Protein AF-A0A383AXK8-F1 (afdb_monomer)

Structure (mmCIF, N/CA/C/O backbone):
data_AF-A0A383AXK8-F1
#
_entry.id   AF-A0A383AXK8-F1
#
loop_
_atom_site.group_PDB
_atom_site.id
_atom_site.type_symbol
_atom_site.lab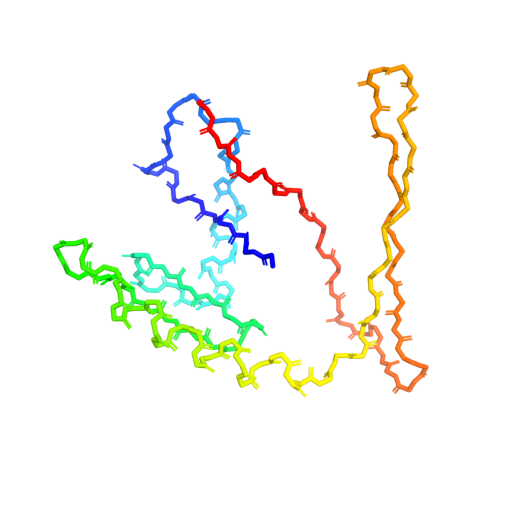el_atom_id
_atom_site.label_alt_id
_atom_site.label_comp_id
_atom_site.label_asym_id
_atom_site.label_entity_id
_atom_site.label_seq_id
_atom_site.pdbx_PDB_ins_code
_atom_site.Cartn_x
_atom_site.Cartn_y
_atom_site.Cartn_z
_atom_site.occupancy
_atom_site.B_iso_or_equiv
_atom_site.auth_seq_id
_atom_site.auth_comp_id
_atom_site.auth_asym_id
_atom_site.auth_atom_id
_atom_site.pdbx_PDB_model_num
ATOM 1 N N . MET A 1 1 ? -6.104 4.336 -2.041 1.00 40.88 1 MET A N 1
ATOM 2 C CA . MET A 1 1 ? -5.491 4.999 -0.876 1.00 40.88 1 MET A CA 1
ATOM 3 C C . MET A 1 1 ? -4.034 4.571 -0.841 1.00 40.88 1 MET A C 1
ATOM 5 O O . MET A 1 1 ? -3.781 3.376 -0.764 1.00 40.88 1 MET A O 1
ATOM 9 N N . THR A 1 2 ? -3.104 5.501 -1.028 1.00 53.31 2 THR A N 1
ATOM 10 C CA . THR A 1 2 ? -1.653 5.261 -0.968 1.00 53.31 2 THR A CA 1
ATOM 11 C C . THR A 1 2 ? -1.150 5.710 0.395 1.00 53.31 2 THR A C 1
ATOM 13 O O . THR A 1 2 ? -1.501 6.792 0.848 1.00 53.31 2 THR A O 1
ATOM 16 N N . ILE A 1 3 ? -0.372 4.860 1.060 1.00 63.66 3 ILE A N 1
ATOM 17 C CA . ILE A 1 3 ? 0.313 5.210 2.305 1.00 63.66 3 ILE A CA 1
ATOM 18 C C . ILE A 1 3 ? 1.744 5.530 1.931 1.00 63.66 3 ILE A C 1
ATOM 20 O O . ILE A 1 3 ? 2.393 4.721 1.264 1.00 63.66 3 ILE A O 1
ATOM 24 N N . GLU A 1 4 ? 2.237 6.666 2.389 1.00 66.75 4 GLU A N 1
ATOM 25 C CA . GLU A 1 4 ? 3.630 7.046 2.215 1.00 66.75 4 GLU A CA 1
ATOM 26 C C . GLU A 1 4 ? 4.356 6.901 3.554 1.00 66.75 4 GLU A C 1
ATOM 28 O O . GLU A 1 4 ? 3.838 7.279 4.604 1.00 66.75 4 GLU A O 1
ATOM 33 N N . TRP A 1 5 ? 5.550 6.309 3.531 1.00 74.19 5 TRP A N 1
ATOM 34 C CA . TRP A 1 5 ? 6.438 6.245 4.693 1.00 74.19 5 TRP A CA 1
ATOM 35 C C . TRP A 1 5 ? 7.712 6.977 4.307 1.00 74.19 5 TRP A C 1
ATOM 37 O O . TRP A 1 5 ? 8.442 6.550 3.407 1.00 74.19 5 TRP A O 1
ATOM 47 N N . HIS A 1 6 ? 7.970 8.103 4.958 1.00 75.00 6 HIS A N 1
ATOM 48 C CA . HIS A 1 6 ? 9.134 8.912 4.642 1.00 75.00 6 HIS A CA 1
ATOM 49 C C . HIS A 1 6 ? 10.363 8.362 5.356 1.00 75.00 6 HIS A C 1
ATOM 51 O O . HIS A 1 6 ? 10.325 8.014 6.534 1.00 75.00 6 HIS A O 1
ATOM 57 N N . SER A 1 7 ? 11.478 8.296 4.630 1.00 77.62 7 SER A N 1
ATOM 58 C CA . SER A 1 7 ? 12.769 8.075 5.272 1.00 77.62 7 SER A CA 1
ATOM 59 C C . SER A 1 7 ? 13.036 9.255 6.210 1.00 77.62 7 SER A C 1
ATOM 61 O O . SER A 1 7 ? 13.069 10.382 5.707 1.00 77.62 7 SER A O 1
ATOM 63 N N . PRO A 1 8 ? 13.381 9.021 7.489 1.00 77.81 8 PRO A N 1
ATOM 64 C CA . PRO A 1 8 ? 13.649 10.088 8.461 1.00 77.81 8 PRO A CA 1
ATOM 65 C C . PRO A 1 8 ? 14.685 11.116 7.985 1.00 77.81 8 PRO A C 1
ATOM 67 O O . PRO A 1 8 ? 14.609 12.296 8.301 1.00 77.81 8 PRO A O 1
ATOM 70 N N . ASN A 1 9 ? 15.637 10.696 7.141 1.00 79.56 9 ASN A N 1
ATOM 71 C CA . ASN A 1 9 ? 16.651 11.583 6.555 1.00 79.56 9 ASN A CA 1
ATOM 72 C C . ASN A 1 9 ? 16.098 12.635 5.570 1.00 79.56 9 ASN A C 1
ATOM 74 O O . ASN A 1 9 ? 16.817 13.569 5.216 1.00 79.56 9 ASN A O 1
ATOM 78 N N . TYR A 1 10 ? 14.869 12.457 5.085 1.00 77.12 10 TYR A N 1
ATOM 79 C CA . TYR A 1 10 ? 14.198 13.337 4.124 1.00 77.12 10 TYR A CA 1
ATOM 80 C C . TYR A 1 10 ? 12.867 13.883 4.663 1.00 77.12 10 TYR A C 1
ATOM 82 O O . TYR A 1 10 ? 12.194 14.634 3.959 1.00 77.12 10 TYR A O 1
ATOM 90 N N . THR A 1 11 ? 12.498 13.529 5.897 1.00 74.81 11 THR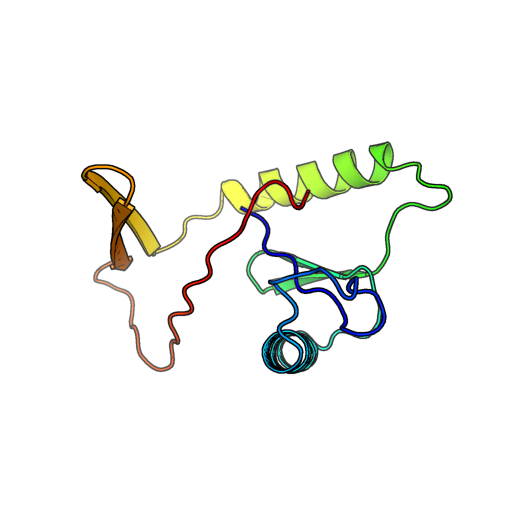 A N 1
ATOM 91 C CA . THR A 1 11 ? 11.331 14.068 6.594 1.00 74.81 11 THR A CA 1
ATOM 92 C C . THR A 1 11 ? 11.664 15.458 7.144 1.00 74.81 11 THR A C 1
ATOM 94 O O . THR A 1 11 ? 12.746 15.681 7.694 1.00 74.81 11 THR A O 1
ATOM 97 N N . SER A 1 12 ? 10.764 16.431 6.979 1.00 71.75 12 SER A N 1
ATOM 98 C CA . SER A 1 12 ? 10.968 17.763 7.556 1.00 71.75 12 SER A CA 1
ATOM 99 C C . SER A 1 12 ? 10.883 17.698 9.085 1.00 71.75 12 SER A C 1
ATOM 101 O O . SER A 1 12 ? 10.106 16.930 9.646 1.00 71.75 12 SER A O 1
ATOM 103 N N . SER A 1 13 ? 11.637 18.546 9.787 1.00 70.19 13 SER A N 1
ATOM 104 C CA . SER A 1 13 ? 11.605 18.599 11.258 1.00 70.19 13 SER A CA 1
ATOM 105 C C . SER A 1 13 ? 10.267 19.073 11.840 1.00 70.19 13 SER A C 1
ATOM 107 O O . SER A 1 13 ? 10.102 19.080 13.055 1.00 70.19 13 SER A O 1
ATOM 109 N N . SER A 1 14 ? 9.356 19.555 10.992 1.00 67.38 14 SER A N 1
ATOM 110 C CA . SER A 1 14 ? 8.001 19.967 11.357 1.00 67.38 14 SER A CA 1
ATOM 111 C C . SER A 1 14 ? 6.949 18.908 11.034 1.00 67.38 14 SER A C 1
ATOM 113 O O . SER A 1 14 ? 5.781 19.161 11.300 1.00 67.38 14 SER A O 1
ATOM 115 N N . SER A 1 15 ? 7.339 17.767 10.454 1.00 69.31 15 SER A N 1
ATOM 116 C CA . SER A 1 15 ? 6.424 16.655 10.219 1.00 69.31 15 SER A CA 1
ATOM 117 C C . SER A 1 15 ? 6.043 16.022 11.552 1.00 69.31 15 SER A C 1
ATOM 119 O O . SER A 1 15 ? 6.901 15.568 12.311 1.00 69.31 15 SER A O 1
ATOM 121 N N . ASP A 1 16 ? 4.752 15.981 11.827 1.00 64.12 16 ASP A N 1
ATOM 122 C CA . ASP A 1 16 ? 4.136 15.229 12.916 1.00 64.12 16 ASP A CA 1
ATOM 123 C C . ASP A 1 16 ? 3.964 13.733 12.583 1.00 64.12 16 ASP A C 1
ATOM 125 O O . ASP A 1 16 ? 3.586 12.949 13.454 1.00 64.12 16 ASP A O 1
ATOM 129 N N . PHE A 1 17 ? 4.337 13.320 11.364 1.00 65.50 17 PHE A N 1
ATOM 130 C CA . PHE A 1 17 ? 4.237 11.952 10.842 1.00 65.50 17 PHE A CA 1
ATOM 131 C C . PHE A 1 17 ? 5.599 11.270 10.583 1.00 65.50 17 PHE A C 1
ATOM 133 O O . PHE A 1 17 ? 5.720 10.414 9.704 1.00 65.50 17 PHE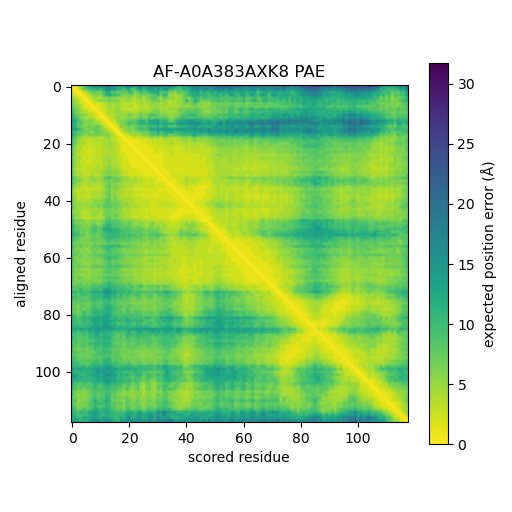 A O 1
ATOM 140 N N . ASP A 1 18 ? 6.653 11.606 11.338 1.00 71.31 18 ASP A N 1
ATOM 141 C CA . ASP A 1 18 ? 7.919 10.854 11.275 1.00 71.31 18 ASP A CA 1
ATOM 142 C C . ASP A 1 18 ? 7.840 9.557 12.104 1.00 71.31 18 ASP A C 1
ATOM 144 O O . ASP A 1 18 ? 7.949 9.572 13.332 1.00 71.31 18 ASP A O 1
ATOM 148 N N . LEU A 1 19 ? 7.640 8.418 11.429 1.00 78.19 19 LEU A N 1
ATOM 149 C CA . LEU A 1 19 ? 7.549 7.081 12.034 1.00 78.19 19 LEU A CA 1
ATOM 150 C C . LEU A 1 19 ? 8.755 6.202 11.627 1.00 78.19 19 LEU A C 1
ATOM 152 O O . LEU A 1 19 ? 8.600 5.263 10.838 1.00 78.19 19 LEU A O 1
ATOM 156 N N . PRO A 1 20 ? 9.968 6.461 12.161 1.00 79.69 20 PRO A N 1
ATOM 157 C CA . PRO A 1 20 ? 11.213 5.808 11.735 1.00 79.69 20 PRO A CA 1
ATOM 158 C C . PRO A 1 20 ? 11.211 4.283 11.911 1.00 79.69 20 PRO A C 1
ATOM 160 O O . PRO A 1 20 ? 11.784 3.553 11.096 1.00 79.69 20 PRO A O 1
ATOM 163 N N . GLU A 1 21 ? 10.564 3.790 12.967 1.00 83.50 21 GLU A N 1
ATOM 164 C CA . GLU A 1 21 ? 10.448 2.355 13.243 1.00 83.50 21 GLU A CA 1
ATOM 165 C C . GLU A 1 21 ? 9.548 1.662 12.211 1.00 83.50 21 GLU A C 1
ATOM 167 O O . GLU A 1 21 ? 9.915 0.613 11.684 1.00 83.50 21 GLU A O 1
ATOM 172 N N . VAL A 1 22 ? 8.420 2.287 11.848 1.00 81.81 22 VAL A N 1
ATOM 173 C CA . VAL A 1 22 ? 7.490 1.776 10.824 1.00 81.81 22 VAL A CA 1
ATOM 174 C C . VAL A 1 22 ? 8.146 1.797 9.446 1.00 81.81 22 VAL A C 1
ATOM 176 O O . VAL A 1 22 ? 8.068 0.809 8.715 1.00 81.81 22 VAL A O 1
ATOM 179 N N . TYR A 1 23 ? 8.847 2.886 9.110 1.00 83.75 23 TYR A N 1
ATOM 180 C CA . TYR A 1 23 ? 9.631 2.982 7.878 1.00 83.75 23 TYR A CA 1
ATOM 181 C C . TYR A 1 23 ? 10.641 1.829 7.768 1.00 83.75 23 TYR A C 1
ATOM 183 O O . TYR A 1 23 ? 10.697 1.156 6.740 1.00 83.75 23 TYR A O 1
ATOM 191 N N . SER A 1 24 ? 11.401 1.566 8.837 1.00 87.12 24 SER A N 1
ATOM 192 C CA . SER A 1 24 ? 12.430 0.517 8.846 1.00 87.12 24 SER A CA 1
ATOM 193 C C . SER A 1 24 ? 11.820 -0.880 8.727 1.00 87.12 24 SER A C 1
ATOM 195 O O . SER A 1 24 ? 12.240 -1.655 7.870 1.00 87.12 24 SER A O 1
ATOM 197 N N . ALA A 1 25 ? 10.780 -1.179 9.511 1.00 88.06 25 ALA A N 1
ATOM 198 C CA . ALA A 1 25 ? 10.105 -2.476 9.479 1.00 88.06 25 ALA A CA 1
ATOM 199 C C . ALA A 1 25 ? 9.500 -2.785 8.099 1.00 88.06 2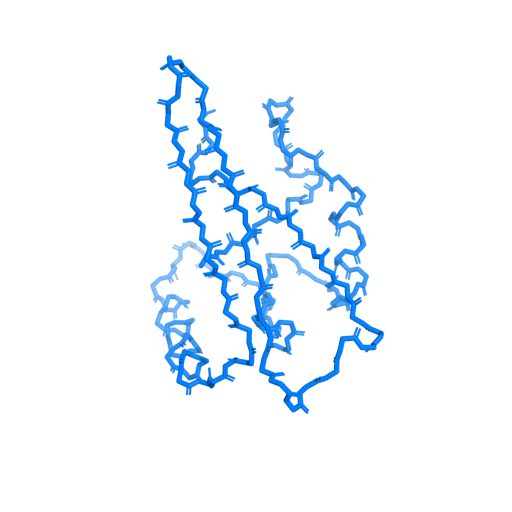5 ALA A C 1
ATOM 201 O O . ALA A 1 25 ? 9.621 -3.905 7.603 1.00 88.06 25 ALA A O 1
ATOM 202 N N . ARG A 1 26 ? 8.886 -1.793 7.439 1.00 86.69 26 ARG A N 1
ATOM 203 C CA . ARG A 1 26 ? 8.352 -1.963 6.077 1.00 86.69 26 ARG A CA 1
ATOM 204 C C . ARG A 1 26 ? 9.452 -2.042 5.022 1.00 86.69 26 ARG A C 1
ATOM 206 O O . ARG A 1 26 ? 9.315 -2.806 4.068 1.00 86.69 26 ARG A O 1
ATOM 213 N N . GLY A 1 27 ? 10.540 -1.295 5.205 1.00 89.94 27 GLY A N 1
ATOM 214 C CA . GLY A 1 27 ? 11.738 -1.401 4.376 1.00 89.94 27 GLY A CA 1
ATOM 215 C C . GLY A 1 27 ? 12.311 -2.819 4.373 1.00 89.94 27 GLY A C 1
ATOM 216 O O . GLY A 1 27 ? 12.618 -3.349 3.309 1.00 89.94 27 GLY A O 1
ATOM 217 N N . GLU A 1 28 ? 12.381 -3.453 5.545 1.00 91.75 28 GLU A N 1
ATOM 218 C CA . GLU A 1 28 ? 12.800 -4.851 5.696 1.00 91.75 28 GLU A CA 1
ATOM 219 C C . GLU A 1 28 ? 11.776 -5.836 5.113 1.00 91.75 28 GLU A C 1
ATOM 221 O O . GLU A 1 28 ? 12.162 -6.755 4.392 1.00 91.75 28 GLU A O 1
ATOM 226 N N . LEU A 1 29 ? 10.478 -5.634 5.378 1.00 90.62 29 LEU A N 1
ATOM 227 C CA . LEU A 1 29 ? 9.404 -6.512 4.895 1.00 90.62 29 LEU A CA 1
ATOM 228 C C . LEU A 1 29 ? 9.385 -6.639 3.365 1.00 90.62 29 LEU A C 1
ATOM 230 O O . LEU A 1 29 ? 9.139 -7.727 2.844 1.00 90.62 29 LEU A O 1
ATOM 234 N N . TYR A 1 30 ? 9.630 -5.536 2.656 1.00 91.62 30 TYR A N 1
ATOM 235 C CA . TYR A 1 30 ? 9.568 -5.475 1.194 1.00 91.62 30 TYR A CA 1
ATOM 236 C C . TYR A 1 30 ? 10.941 -5.450 0.508 1.00 91.62 30 TYR A C 1
ATOM 238 O O . TYR A 1 30 ? 11.000 -5.223 -0.698 1.00 91.62 30 TYR A O 1
ATOM 246 N N . ASP A 1 31 ? 12.030 -5.680 1.251 1.00 93.19 31 ASP A N 1
ATOM 247 C CA . ASP A 1 31 ? 13.411 -5.647 0.739 1.00 93.19 31 ASP A CA 1
ATOM 248 C C . ASP A 1 31 ? 13.714 -4.365 -0.068 1.00 93.19 31 ASP A C 1
ATOM 250 O O . ASP A 1 31 ? 14.164 -4.376 -1.219 1.00 93.19 31 ASP A O 1
ATOM 254 N N . VAL A 1 32 ? 13.394 -3.209 0.522 1.00 91.12 32 VAL A N 1
ATOM 255 C CA . VAL A 1 32 ? 13.510 -1.906 -0.142 1.00 91.12 32 VAL A CA 1
ATOM 256 C C . VAL A 1 32 ? 14.983 -1.546 -0.364 1.00 91.12 32 VAL A C 1
ATOM 258 O O . VAL A 1 32 ? 15.675 -1.064 0.530 1.00 91.12 32 VAL A O 1
ATOM 261 N N . GLY A 1 33 ? 15.455 -1.724 -1.601 1.00 88.75 33 GLY A N 1
ATOM 262 C CA . GLY A 1 33 ? 16.835 -1.419 -2.007 1.00 88.75 33 GLY A CA 1
ATOM 263 C C . GLY A 1 33 ? 17.088 0.001 -2.538 1.00 88.75 33 GLY A C 1
ATOM 264 O O . GLY A 1 33 ? 18.234 0.361 -2.805 1.00 88.75 33 GLY A O 1
ATOM 265 N N . GLY A 1 34 ? 16.049 0.821 -2.725 1.00 88.75 34 GLY A N 1
ATOM 266 C CA . GLY A 1 34 ? 16.182 2.179 -3.259 1.00 88.75 34 GLY A CA 1
ATOM 267 C C . GLY A 1 34 ? 14.886 2.979 -3.179 1.00 88.75 34 GLY A C 1
ATOM 268 O O . GLY A 1 34 ? 13.806 2.398 -3.188 1.00 88.75 34 GLY A O 1
ATOM 269 N N . ILE A 1 35 ? 15.008 4.308 -3.109 1.00 86.31 35 ILE A N 1
ATOM 270 C CA . ILE A 1 35 ? 13.884 5.251 -3.000 1.00 86.31 35 ILE A CA 1
ATOM 271 C C . ILE A 1 35 ? 13.856 6.236 -4.191 1.00 86.31 35 ILE A C 1
ATOM 273 O O . ILE A 1 35 ? 14.921 6.561 -4.724 1.00 86.31 35 ILE A O 1
ATOM 277 N N . PRO A 1 36 ? 12.677 6.744 -4.610 1.00 85.88 36 PRO A N 1
ATOM 278 C CA . PRO A 1 36 ? 11.346 6.375 -4.112 1.00 85.88 36 PRO A CA 1
ATOM 279 C C . PRO A 1 36 ? 10.991 4.920 -4.458 1.00 85.88 36 PRO A C 1
ATOM 281 O O . PRO A 1 36 ? 11.449 4.401 -5.472 1.00 85.88 36 PRO A O 1
ATOM 284 N N . HIS A 1 37 ? 10.216 4.262 -3.595 1.00 89.19 37 HIS A N 1
ATOM 285 C CA . HIS A 1 37 ? 9.783 2.872 -3.751 1.00 89.19 37 HIS A CA 1
ATOM 286 C C . HIS A 1 37 ? 8.259 2.806 -3.671 1.00 89.19 37 HIS A C 1
ATOM 288 O O . HIS A 1 37 ? 7.673 3.418 -2.781 1.00 89.19 37 HIS A O 1
ATOM 294 N N . GLY A 1 38 ? 7.620 2.057 -4.565 1.00 87.88 38 GLY A N 1
ATOM 29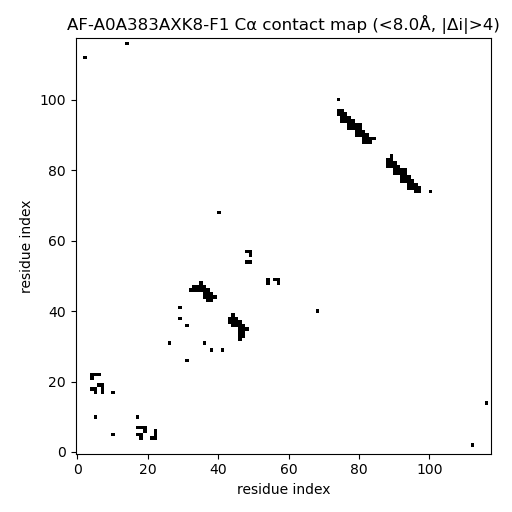5 C CA . GLY A 1 38 ? 6.191 1.766 -4.513 1.00 87.88 38 GLY A CA 1
ATOM 296 C C . GLY A 1 38 ? 5.949 0.269 -4.388 1.00 87.88 38 GLY A C 1
ATOM 297 O O . GLY A 1 38 ? 6.455 -0.490 -5.210 1.00 87.88 38 GLY A O 1
ATOM 298 N N . GLN A 1 39 ? 5.146 -0.133 -3.402 1.00 88.81 39 GLN A N 1
ATOM 299 C CA . GLN A 1 39 ? 4.696 -1.511 -3.221 1.00 88.81 39 GLN A CA 1
ATOM 300 C C . GLN A 1 39 ? 3.175 -1.585 -3.396 1.00 88.81 39 GLN A C 1
ATOM 302 O O . GLN A 1 39 ? 2.432 -0.944 -2.654 1.00 88.81 39 GLN A O 1
ATOM 307 N N . TRP A 1 40 ? 2.701 -2.373 -4.359 1.00 87.06 40 TRP A N 1
ATOM 308 C CA . TRP A 1 40 ? 1.278 -2.516 -4.678 1.00 87.06 40 TRP A CA 1
ATOM 309 C C . TRP A 1 40 ? 0.767 -3.896 -4.265 1.00 87.06 40 TRP A C 1
ATOM 311 O O . TRP A 1 40 ? 1.392 -4.911 -4.583 1.00 87.06 40 TRP A O 1
ATOM 321 N N . ASN A 1 41 ? -0.350 -3.930 -3.528 1.00 83.94 41 ASN A N 1
ATOM 322 C CA . ASN A 1 41 ? -0.944 -5.136 -2.925 1.00 83.94 41 ASN A CA 1
ATOM 323 C C . ASN A 1 41 ? 0.056 -6.011 -2.137 1.00 83.94 41 ASN A C 1
ATOM 325 O O . ASN A 1 41 ? -0.129 -7.216 -2.009 1.00 83.94 41 ASN A O 1
ATOM 329 N N . GLY A 1 42 ? 1.155 -5.425 -1.651 1.00 85.44 42 GLY A N 1
ATOM 330 C CA . GLY A 1 42 ? 2.232 -6.161 -0.987 1.00 85.44 42 GLY A CA 1
ATOM 331 C C . GLY A 1 42 ? 3.065 -7.058 -1.912 1.00 85.44 42 GLY A C 1
ATOM 332 O O . GLY A 1 42 ? 4.021 -7.663 -1.439 1.00 85.44 42 GLY A O 1
ATOM 333 N N . VAL A 1 43 ? 2.789 -7.100 -3.222 1.00 86.56 43 VAL A N 1
ATOM 334 C CA . VAL A 1 43 ? 3.406 -8.051 -4.168 1.00 86.56 43 VAL A CA 1
ATOM 335 C C . VAL A 1 43 ? 4.221 -7.398 -5.283 1.00 86.56 43 VAL A C 1
ATOM 337 O O . VAL A 1 43 ? 5.271 -7.923 -5.652 1.00 86.56 43 VAL A O 1
ATOM 340 N N . LEU A 1 44 ? 3.769 -6.270 -5.833 1.00 90.12 44 LEU A N 1
ATOM 341 C CA . LEU A 1 44 ? 4.431 -5.624 -6.967 1.00 90.12 44 LEU A CA 1
ATOM 342 C C . LEU A 1 44 ? 5.288 -4.459 -6.486 1.00 90.12 44 LEU A C 1
ATOM 344 O O . LEU A 1 44 ? 4.767 -3.492 -5.931 1.00 90.12 44 LEU A O 1
ATOM 348 N N . SER A 1 45 ? 6.588 -4.555 -6.749 1.00 91.50 45 SER A N 1
ATOM 349 C CA . SER A 1 45 ? 7.584 -3.566 -6.353 1.00 91.50 45 SER A CA 1
ATOM 350 C C . SER A 1 45 ? 8.029 -2.706 -7.535 1.00 91.50 45 SER A C 1
ATOM 352 O O . SER A 1 45 ? 8.308 -3.215 -8.623 1.00 91.50 45 SER A O 1
ATOM 354 N N . PHE A 1 46 ? 8.149 -1.400 -7.301 1.00 89.31 46 PHE A N 1
ATOM 355 C CA . PHE A 1 46 ? 8.693 -0.427 -8.242 1.00 89.31 46 PHE A CA 1
ATOM 356 C C . PHE A 1 46 ? 9.709 0.467 -7.540 1.00 89.31 46 PHE A C 1
ATOM 358 O O . PHE A 1 46 ? 9.397 1.092 -6.530 1.00 89.31 46 PHE A O 1
ATOM 365 N N . VAL A 1 47 ? 10.908 0.578 -8.109 1.00 90.38 47 VAL A N 1
ATOM 366 C CA . VAL A 1 47 ? 11.979 1.436 -7.587 1.00 90.38 47 VAL A CA 1
ATOM 367 C C . VAL A 1 47 ? 12.241 2.580 -8.560 1.00 90.38 47 VAL A C 1
ATOM 369 O O . VAL A 1 47 ? 12.439 2.359 -9.755 1.00 90.38 47 VAL A O 1
ATOM 372 N N . GLY A 1 48 ? 12.310 3.797 -8.033 1.00 86.25 48 GLY A N 1
ATOM 373 C CA . GLY A 1 48 ? 12.651 5.008 -8.766 1.00 86.25 48 GLY A CA 1
ATOM 374 C C . GLY A 1 48 ? 11.445 5.838 -9.205 1.00 86.25 48 GLY A C 1
ATOM 375 O O . GLY A 1 48 ? 10.309 5.376 -9.291 1.00 86.25 48 GLY A O 1
ATOM 376 N N . GLY A 1 49 ? 11.723 7.114 -9.471 1.00 84.31 49 GLY A N 1
ATOM 377 C CA . GLY A 1 49 ? 10.763 8.083 -9.994 1.00 84.31 49 GLY A CA 1
ATOM 378 C C . GLY A 1 49 ? 11.097 8.513 -11.422 1.00 84.31 49 GLY A C 1
ATOM 379 O O . GLY A 1 49 ? 12.085 8.076 -12.017 1.00 84.31 49 GLY A O 1
ATOM 380 N N . ALA A 1 50 ? 10.287 9.419 -11.967 1.00 85.94 50 ALA A N 1
ATOM 381 C CA . ALA A 1 50 ? 10.577 10.033 -13.257 1.00 85.94 50 ALA A CA 1
ATOM 382 C C . ALA A 1 50 ? 11.832 10.918 -13.195 1.00 85.94 50 ALA A C 1
ATOM 384 O O . ALA A 1 50 ? 11.989 11.749 -12.299 1.00 85.94 50 ALA A O 1
ATOM 385 N N . SER A 1 51 ? 12.696 10.802 -14.204 1.00 85.62 51 SER A N 1
ATOM 386 C CA . SER A 1 51 ? 13.803 11.746 -14.392 1.00 85.62 51 SER A CA 1
ATOM 387 C C . SER A 1 51 ? 13.276 13.147 -14.724 1.00 85.62 51 SER A C 1
ATOM 389 O O . SER A 1 51 ? 12.296 13.286 -15.454 1.00 85.62 51 SER A O 1
ATOM 391 N N . ASN A 1 52 ? 13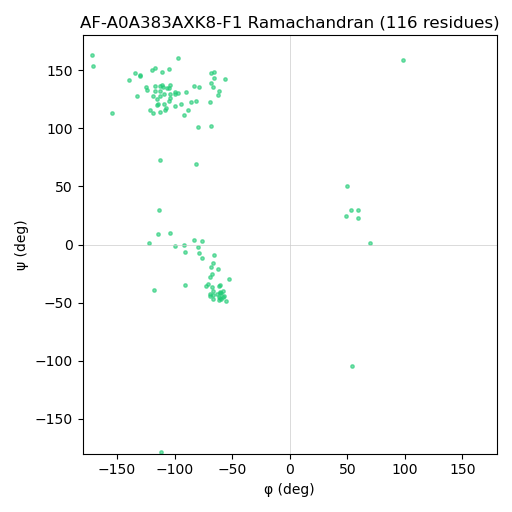.949 14.188 -14.219 1.00 86.31 52 ASN A N 1
AT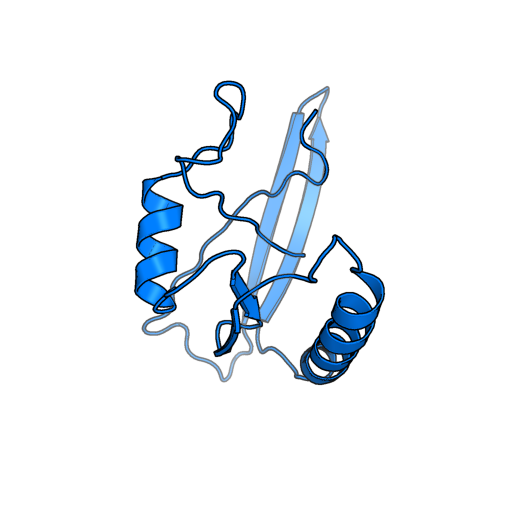OM 392 C CA . ASN A 1 52 ? 13.622 15.603 -14.470 1.00 86.31 52 ASN A CA 1
ATOM 393 C C . ASN A 1 52 ? 12.162 15.989 -14.163 1.00 86.31 52 ASN A C 1
ATOM 395 O O . ASN A 1 52 ? 11.620 16.884 -14.807 1.00 86.31 52 ASN A O 1
ATOM 399 N N . CYS A 1 53 ? 11.525 15.308 -13.206 1.00 80.62 53 CYS A N 1
ATOM 400 C CA . CYS A 1 53 ? 10.131 15.540 -12.820 1.00 80.62 53 CYS A CA 1
ATOM 401 C C . CYS A 1 53 ? 9.109 15.343 -13.959 1.00 80.62 53 CYS A C 1
ATOM 403 O O . CYS A 1 53 ? 8.006 15.878 -13.881 1.00 80.62 53 CYS A O 1
ATOM 405 N N . VAL A 1 54 ? 9.445 14.570 -15.001 1.00 88.44 54 VAL A N 1
ATOM 406 C CA . VAL A 1 54 ? 8.534 14.243 -16.118 1.00 88.44 54 VAL A CA 1
ATOM 407 C C . VAL A 1 54 ? 7.612 13.087 -15.712 1.00 88.44 54 VAL A C 1
ATOM 409 O O . VAL A 1 54 ? 7.779 11.938 -16.129 1.00 88.44 54 VAL A O 1
ATOM 412 N N . TRP A 1 55 ? 6.699 13.376 -14.791 1.00 87.12 55 TRP A N 1
ATOM 413 C CA . TRP A 1 55 ? 5.862 12.401 -14.092 1.00 87.12 55 TRP A CA 1
ATOM 414 C C . TRP A 1 55 ? 4.819 11.720 -14.993 1.00 87.12 55 TRP A C 1
ATOM 416 O O . TRP A 1 55 ? 4.342 10.640 -14.650 1.00 87.12 55 TRP A O 1
ATOM 426 N N . GLU A 1 56 ? 4.479 12.298 -16.145 1.00 90.56 56 GLU A N 1
ATOM 427 C CA . GLU A 1 56 ? 3.354 11.877 -16.989 1.00 90.56 56 GLU A CA 1
ATOM 428 C C . GLU A 1 56 ? 3.489 10.430 -17.476 1.00 90.56 56 GLU A C 1
ATOM 430 O O . GLU A 1 56 ? 2.527 9.663 -17.446 1.00 90.56 56 GLU A O 1
ATOM 435 N N . TYR A 1 57 ? 4.696 10.021 -17.878 1.00 85.31 57 TYR A N 1
ATOM 436 C CA . TYR A 1 57 ? 4.946 8.642 -18.308 1.00 85.31 57 TYR A CA 1
ATOM 437 C C . TYR A 1 57 ? 4.830 7.650 -17.150 1.00 85.31 57 TYR A C 1
ATOM 439 O O . TYR A 1 57 ? 4.317 6.549 -17.339 1.00 85.31 57 TYR A O 1
ATOM 447 N N . MET A 1 58 ? 5.263 8.048 -15.950 1.00 84.94 58 MET A N 1
ATOM 448 C CA . MET A 1 58 ? 5.105 7.223 -14.752 1.00 84.94 58 MET A CA 1
ATOM 449 C C . MET A 1 58 ? 3.631 7.090 -14.383 1.00 84.94 58 MET A C 1
ATOM 451 O O . MET A 1 58 ? 3.199 6.002 -14.032 1.00 84.94 58 MET A O 1
ATOM 455 N N . TYR A 1 59 ? 2.842 8.159 -14.506 1.00 86.56 59 TYR A N 1
ATOM 456 C CA . TYR A 1 59 ? 1.404 8.098 -14.257 1.00 86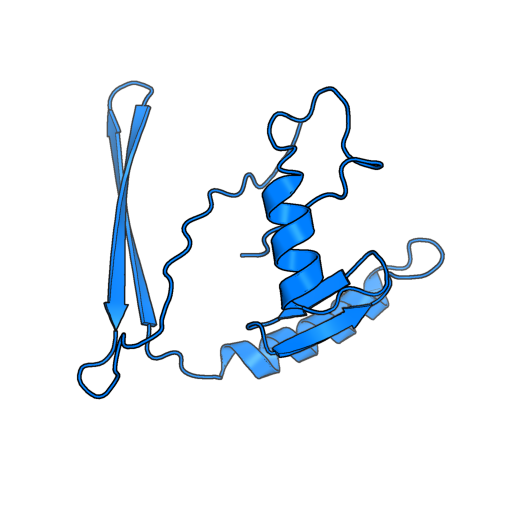.56 59 TYR A CA 1
ATOM 457 C C . TYR A 1 59 ? 0.708 7.093 -15.179 1.00 86.56 59 TYR A C 1
ATOM 459 O O . TYR A 1 59 ? -0.047 6.259 -14.694 1.00 86.56 59 TYR A O 1
ATOM 467 N N . ILE A 1 60 ? 0.998 7.125 -16.484 1.00 87.38 60 ILE A N 1
ATOM 468 C CA . ILE A 1 60 ? 0.406 6.183 -17.448 1.00 87.38 60 ILE A CA 1
ATOM 469 C C . ILE A 1 60 ? 0.771 4.733 -17.095 1.00 87.38 60 ILE A C 1
ATOM 471 O O . ILE A 1 60 ? -0.108 3.874 -17.058 1.00 87.38 60 ILE A O 1
ATOM 475 N N . ASP A 1 61 ? 2.045 4.467 -16.794 1.00 85.44 61 ASP A N 1
ATOM 476 C CA . ASP A 1 61 ? 2.524 3.134 -16.399 1.00 85.44 61 ASP A CA 1
ATOM 477 C C . ASP A 1 61 ? 1.850 2.636 -15.104 1.00 85.44 61 ASP A C 1
ATOM 479 O O . ASP A 1 61 ? 1.362 1.505 -15.023 1.00 85.44 61 ASP A O 1
ATOM 483 N N . ARG A 1 62 ? 1.748 3.508 -14.092 1.00 87.12 62 ARG A N 1
ATOM 484 C CA . ARG A 1 62 ? 1.127 3.184 -12.796 1.00 87.12 62 ARG A CA 1
ATOM 485 C C . ARG A 1 62 ? -0.387 3.029 -12.906 1.00 87.12 62 ARG A C 1
ATOM 487 O O . ARG A 1 62 ? -0.946 2.175 -12.226 1.00 87.12 62 ARG A O 1
ATOM 494 N N . HIS A 1 63 ? -1.045 3.793 -13.774 1.00 88.69 63 HIS A N 1
ATOM 495 C CA . HIS A 1 63 ? -2.475 3.652 -14.032 1.00 88.69 63 HIS A CA 1
ATOM 496 C C . HIS A 1 63 ? -2.800 2.283 -14.639 1.00 88.69 63 HIS A C 1
ATOM 498 O O . HIS A 1 63 ? -3.728 1.634 -14.175 1.00 88.69 63 HIS A O 1
ATOM 504 N N . GLY A 1 64 ? -1.993 1.791 -15.586 1.00 89.00 64 GLY A N 1
ATOM 505 C CA . GLY A 1 64 ? -2.155 0.429 -16.110 1.00 89.00 64 GLY A CA 1
ATOM 506 C C . GLY A 1 64 ? -2.059 -0.634 -15.011 1.00 89.00 64 GLY A C 1
ATOM 507 O O . GLY A 1 64 ? -2.926 -1.494 -14.907 1.00 89.00 64 GLY A O 1
ATOM 508 N N . THR A 1 65 ? -1.067 -0.506 -14.121 1.00 88.94 65 THR A N 1
ATOM 509 C CA . THR A 1 65 ? -0.934 -1.398 -12.952 1.00 88.94 65 THR A CA 1
ATOM 510 C C . THR A 1 65 ? -2.167 -1.334 -12.044 1.00 88.94 65 THR A C 1
ATOM 512 O O . THR A 1 65 ? -2.633 -2.359 -11.563 1.00 88.94 65 THR A O 1
ATOM 515 N N . TYR A 1 66 ? -2.710 -0.139 -11.801 1.00 88.19 66 TYR A N 1
ATOM 516 C CA . TYR A 1 66 ? -3.920 0.032 -10.999 1.00 88.19 66 TYR A CA 1
ATOM 517 C C . TYR A 1 66 ? -5.131 -0.674 -11.620 1.00 88.19 66 TYR A C 1
ATOM 519 O O . TYR A 1 66 ? -5.818 -1.409 -10.913 1.00 88.19 66 TYR A O 1
ATOM 527 N N . GLU A 1 67 ? -5.369 -0.492 -12.920 1.00 90.56 67 GLU A N 1
ATOM 528 C CA . GLU A 1 67 ? -6.481 -1.136 -13.631 1.00 90.56 67 GLU A CA 1
ATOM 529 C C . GLU A 1 67 ? -6.364 -2.672 -13.606 1.00 90.56 67 GLU A C 1
ATOM 531 O O . GLU A 1 67 ? -7.364 -3.371 -13.446 1.00 90.56 67 GLU A O 1
ATOM 536 N N . ASP A 1 68 ? -5.141 -3.208 -13.668 1.00 89.50 68 ASP A N 1
ATOM 537 C CA . ASP A 1 68 ? -4.887 -4.651 -13.548 1.00 89.50 68 ASP A CA 1
ATOM 538 C C . ASP A 1 68 ? -5.152 -5.195 -12.130 1.00 89.50 68 ASP A C 1
ATOM 540 O O . ASP A 1 68 ? -5.470 -6.377 -11.954 1.00 89.50 68 ASP A O 1
ATOM 544 N N . LEU A 1 69 ? -4.998 -4.356 -11.102 1.00 88.38 69 LEU A N 1
ATOM 545 C CA . LEU A 1 69 ? -5.175 -4.742 -9.701 1.00 88.38 69 LEU A CA 1
ATOM 546 C C . LEU A 1 69 ? -6.606 -4.530 -9.202 1.00 88.38 69 LEU A C 1
ATOM 548 O O . LEU A 1 69 ? -7.073 -5.328 -8.397 1.00 88.38 69 LEU A O 1
ATOM 552 N N . ILE A 1 70 ? -7.317 -3.496 -9.662 1.00 86.25 70 ILE A N 1
ATOM 553 C CA . ILE A 1 70 ? -8.672 -3.185 -9.171 1.00 86.25 70 ILE A CA 1
ATOM 554 C C . ILE A 1 70 ? -9.705 -4.247 -9.554 1.00 86.25 70 ILE A C 1
ATOM 556 O O . ILE A 1 70 ? -10.708 -4.414 -8.867 1.00 86.25 70 ILE A O 1
ATOM 560 N N . VAL A 1 71 ? -9.461 -4.981 -10.638 1.00 87.88 71 VAL A N 1
ATOM 561 C CA . VAL A 1 71 ? -10.321 -6.092 -11.063 1.00 87.88 71 VAL A CA 1
ATOM 562 C C . VAL A 1 71 ? -10.082 -7.374 -10.262 1.00 87.88 71 VAL A C 1
ATOM 564 O O . VAL A 1 71 ? -10.804 -8.350 -10.455 1.00 87.88 71 VAL A O 1
ATOM 567 N N . GLN A 1 72 ? -9.066 -7.403 -9.396 1.00 86.50 72 GLN A N 1
ATOM 568 C CA . GLN A 1 72 ? -8.804 -8.544 -8.527 1.00 86.50 72 GLN A CA 1
ATOM 569 C C . GLN A 1 72 ? -9.725 -8.466 -7.314 1.00 86.50 72 GLN A C 1
ATOM 571 O O . GLN A 1 72 ? -9.739 -7.473 -6.587 1.00 86.50 72 GLN A O 1
ATOM 576 N N . GLU A 1 73 ? -10.497 -9.525 -7.098 1.00 82.44 73 GLU A N 1
ATOM 577 C CA . GLU A 1 73 ? -11.342 -9.633 -5.917 1.00 82.44 73 GLU A CA 1
ATOM 578 C C . GLU A 1 73 ? -10.472 -9.787 -4.663 1.00 82.44 73 GLU A C 1
ATOM 580 O O . GLU A 1 73 ? -9.457 -10.488 -4.655 1.00 82.44 73 GLU A O 1
ATOM 585 N N . THR A 1 74 ? -10.877 -9.100 -3.600 1.00 84.81 74 THR A N 1
ATOM 586 C CA . THR A 1 74 ? -10.292 -9.215 -2.266 1.00 84.81 74 THR A CA 1
ATOM 587 C C . THR A 1 74 ? -11.318 -9.885 -1.358 1.00 84.81 74 THR A C 1
ATOM 589 O O . THR A 1 74 ? -12.481 -9.489 -1.405 1.00 84.81 74 THR A O 1
ATOM 592 N N . PRO A 1 75 ? -10.921 -10.841 -0.499 1.00 87.44 75 PRO A N 1
ATOM 593 C CA . PRO A 1 75 ? -11.849 -11.475 0.437 1.00 87.44 75 PRO A CA 1
ATOM 594 C C . PRO A 1 75 ? -12.194 -10.572 1.630 1.00 87.44 75 PRO A C 1
ATOM 596 O O . PRO A 1 75 ? -12.852 -11.005 2.570 1.00 87.44 75 PRO A O 1
ATOM 599 N N . TYR A 1 76 ? -11.678 -9.339 1.643 1.00 87.44 76 TYR A N 1
ATOM 600 C CA . TYR A 1 76 ? -11.858 -8.372 2.717 1.00 87.44 76 TYR A CA 1
ATOM 601 C C . TYR A 1 76 ? -12.841 -7.284 2.319 1.00 87.44 76 TYR A C 1
ATOM 603 O O . TYR A 1 76 ? -12.687 -6.655 1.272 1.00 87.44 76 TYR A O 1
ATOM 611 N N . THR A 1 77 ? -13.758 -6.975 3.229 1.00 88.50 77 THR A N 1
ATOM 612 C CA . THR A 1 77 ? -14.598 -5.779 3.164 1.00 88.50 77 THR A CA 1
ATOM 613 C C . THR A 1 77 ? -14.225 -4.845 4.308 1.00 88.50 77 THR A C 1
ATOM 615 O O . THR A 1 77 ? -14.178 -5.267 5.463 1.00 88.50 77 THR A O 1
ATOM 618 N N . ILE A 1 78 ? -13.947 -3.581 3.980 1.00 86.44 78 ILE A N 1
ATOM 619 C CA . ILE A 1 78 ? -13.685 -2.519 4.955 1.00 86.44 78 ILE A CA 1
ATOM 620 C C . ILE A 1 78 ? -14.873 -1.565 4.933 1.00 86.44 78 ILE A C 1
ATOM 622 O O . ILE A 1 78 ? -15.160 -0.950 3.906 1.00 86.44 78 ILE A O 1
ATOM 626 N N . GLU A 1 79 ? -15.520 -1.411 6.079 1.00 90.31 79 GLU A N 1
ATOM 627 C CA . GLU A 1 79 ? -16.568 -0.426 6.304 1.00 90.31 79 GLU A CA 1
ATOM 628 C C . GLU A 1 79 ? -16.069 0.610 7.312 1.00 90.31 79 GLU A C 1
ATOM 630 O O . GLU A 1 79 ? -15.426 0.279 8.313 1.00 90.31 79 GLU A O 1
ATOM 635 N N . LEU A 1 80 ? -16.338 1.881 7.019 1.00 87.81 80 LEU A N 1
ATOM 636 C CA . LEU A 1 80 ? -15.999 2.996 7.888 1.00 87.81 80 LEU A CA 1
ATOM 637 C C . LEU A 1 80 ? -17.282 3.734 8.241 1.00 87.81 80 LEU A C 1
ATOM 639 O O . LEU A 1 80 ? -17.948 4.306 7.377 1.00 87.81 80 LEU A O 1
ATOM 643 N N . GLU A 1 81 ? -17.616 3.710 9.520 1.00 93.44 81 GLU A N 1
ATOM 644 C CA . GLU A 1 81 ? -18.738 4.447 10.080 1.00 93.44 81 GLU A CA 1
ATOM 645 C C . GLU A 1 81 ? -18.190 5.564 10.957 1.00 93.44 81 GLU A C 1
ATOM 647 O O . GLU A 1 81 ? -17.135 5.416 11.572 1.00 93.44 81 GLU A O 1
ATOM 652 N N . GLY A 1 82 ? -18.892 6.687 11.050 1.00 91.25 82 GLY A N 1
ATOM 653 C CA . GLY A 1 82 ? -18.451 7.748 11.939 1.00 91.25 82 GLY A CA 1
ATOM 654 C C . GLY A 1 82 ? -19.445 8.879 12.098 1.00 91.25 82 GLY A C 1
ATOM 655 O O . GLY A 1 82 ? -20.363 9.056 11.294 1.00 91.25 82 GLY A O 1
ATOM 656 N N . GLU A 1 83 ? -19.232 9.658 13.149 1.00 95.69 83 GLU A N 1
ATOM 657 C CA . GLU A 1 83 ? -20.018 10.837 13.473 1.00 95.69 83 GLU A CA 1
ATOM 658 C C . GLU A 1 83 ? -19.130 11.973 13.981 1.00 95.69 83 GLU A C 1
ATOM 660 O O . GLU A 1 83 ? -18.174 11.774 14.731 1.00 95.69 83 GLU A O 1
ATOM 665 N N . LEU A 1 84 ? -19.469 13.194 13.573 1.00 93.94 84 LEU A N 1
ATOM 666 C CA . LEU A 1 84 ? -18.866 14.402 14.117 1.00 93.94 84 LEU A CA 1
ATOM 667 C C . LEU A 1 84 ? -19.674 14.839 15.341 1.00 93.94 84 LEU A C 1
ATOM 669 O O . LEU A 1 84 ? -20.842 15.211 15.206 1.00 93.94 84 LEU A O 1
ATOM 673 N N . VAL A 1 85 ? -19.048 14.823 16.515 1.00 95.75 85 VAL A N 1
ATOM 674 C CA . VAL A 1 85 ? -19.621 15.350 17.758 1.00 95.75 85 VAL A CA 1
ATOM 675 C C . VAL A 1 85 ? -18.807 16.574 18.156 1.00 95.75 85 VAL A C 1
ATOM 677 O O . VAL A 1 85 ? -17.617 16.479 18.444 1.00 95.75 85 VAL A O 1
ATOM 680 N N . ASP A 1 86 ? -19.446 17.743 18.129 1.00 94.19 86 ASP A N 1
ATOM 681 C CA . ASP A 1 86 ? -18.790 19.047 18.262 1.00 94.19 86 ASP A CA 1
ATOM 682 C C . ASP A 1 86 ? -17.647 19.235 17.241 1.00 94.19 86 ASP A C 1
ATOM 684 O O . ASP A 1 86 ? -17.905 19.463 16.058 1.00 94.19 86 ASP A O 1
ATOM 688 N N . SER A 1 87 ? -16.394 19.136 17.697 1.00 92.38 87 SER A N 1
ATOM 689 C CA . SER A 1 87 ? -15.174 19.263 16.884 1.00 92.38 87 SER A CA 1
ATOM 690 C C . SER A 1 87 ? -14.377 17.956 16.800 1.00 92.38 87 SER A C 1
ATOM 692 O O . SER A 1 87 ? -13.242 17.971 16.326 1.00 92.38 87 SER A O 1
ATOM 694 N N . GLU A 1 88 ? -14.931 16.844 17.284 1.00 89.56 88 GLU A N 1
ATOM 695 C CA . GLU A 1 88 ? -14.264 15.543 17.340 1.00 89.56 88 GLU A CA 1
ATOM 696 C C . GLU A 1 88 ? -14.977 14.542 16.426 1.00 89.56 88 GLU A C 1
ATOM 698 O O . GLU A 1 88 ? -16.192 14.344 16.515 1.00 89.56 88 GLU A O 1
ATOM 703 N N . TYR A 1 89 ? -14.225 13.934 15.505 1.00 86.38 89 TYR A N 1
ATOM 704 C CA . TYR A 1 89 ? -14.748 12.905 14.613 1.00 86.38 89 TYR A CA 1
ATOM 705 C C . TYR A 1 89 ? -14.533 11.527 15.238 1.00 86.38 89 TYR A C 1
ATOM 707 O O . TYR A 1 89 ? -13.402 11.058 15.359 1.00 86.38 89 TYR A O 1
ATOM 715 N N . ASN A 1 90 ? -15.628 10.884 15.626 1.00 90.75 90 ASN A N 1
ATOM 716 C CA . ASN A 1 90 ? -15.638 9.525 16.146 1.00 90.75 90 ASN A CA 1
ATOM 717 C C . ASN A 1 90 ? -15.819 8.567 14.974 1.00 90.75 90 ASN A C 1
ATOM 719 O O . ASN A 1 90 ? -16.727 8.762 14.167 1.00 90.75 90 ASN A O 1
ATOM 723 N N . TYR A 1 91 ? -14.986 7.535 14.879 1.00 88.06 91 TYR A N 1
ATOM 724 C CA . TYR A 1 91 ? -15.055 6.567 13.790 1.00 88.06 91 TYR A CA 1
ATOM 725 C C . TYR A 1 91 ? -14.953 5.130 14.296 1.00 88.06 91 TYR A C 1
ATOM 727 O O . TYR A 1 91 ? -14.244 4.839 15.258 1.00 88.06 91 TYR A O 1
ATOM 735 N N . ASN A 1 92 ? -15.642 4.235 13.596 1.00 90.06 92 ASN A N 1
ATOM 736 C CA . ASN A 1 92 ? -15.526 2.792 13.712 1.00 90.06 92 ASN A CA 1
ATOM 737 C C . ASN A 1 92 ? -15.029 2.237 12.380 1.00 90.06 92 ASN A C 1
ATOM 739 O O . ASN A 1 92 ? -15.565 2.560 11.320 1.00 90.06 92 ASN A O 1
ATOM 743 N N . VAL A 1 93 ? -14.018 1.373 12.449 1.00 87.44 93 VAL A N 1
ATOM 744 C CA . VAL A 1 93 ? -13.540 0.599 11.301 1.00 87.44 93 VAL A CA 1
ATOM 745 C C . VAL A 1 93 ? -13.979 -0.842 11.500 1.00 87.44 93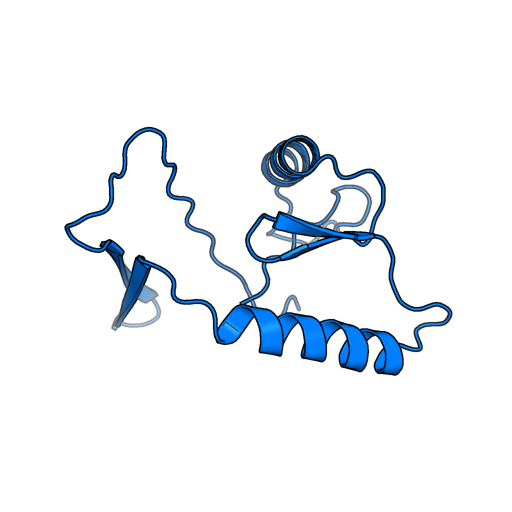 VAL A C 1
ATOM 747 O O . VAL A 1 93 ? -13.572 -1.487 12.469 1.00 87.44 93 VAL A O 1
ATOM 750 N N . ILE A 1 94 ? -14.811 -1.340 10.592 1.00 90.00 94 ILE A N 1
ATOM 751 C CA . ILE A 1 94 ? -15.297 -2.716 10.594 1.00 90.00 94 ILE A CA 1
ATOM 752 C C . ILE A 1 94 ? -14.611 -3.435 9.435 1.00 90.00 94 ILE A C 1
ATOM 754 O O . ILE A 1 94 ? -14.800 -3.090 8.272 1.00 90.00 94 ILE A O 1
ATOM 758 N N . LEU A 1 95 ? -13.792 -4.432 9.762 1.00 87.94 95 LEU A N 1
ATOM 759 C CA . LEU A 1 95 ? -13.173 -5.323 8.786 1.00 87.94 95 LEU A CA 1
ATOM 760 C C . LEU A 1 95 ? -13.888 -6.671 8.833 1.00 87.94 95 LEU A C 1
ATOM 762 O O . LEU A 1 95 ? -13.929 -7.310 9.884 1.00 87.94 95 LEU A O 1
ATOM 766 N N . SER A 1 96 ? -14.409 -7.102 7.691 1.00 90.88 96 SER A N 1
ATOM 767 C CA . SER A 1 96 ? -15.004 -8.427 7.500 1.00 90.88 96 SER A CA 1
ATOM 768 C C . SER A 1 96 ? -14.212 -9.222 6.468 1.00 90.88 96 SER A C 1
ATOM 770 O O . SER A 1 96 ? -13.566 -8.640 5.595 1.00 90.88 96 SER A O 1
ATOM 772 N N . MET A 1 97 ? -14.246 -10.547 6.592 1.00 91.25 97 MET A N 1
ATOM 773 C CA . MET A 1 97 ? -13.568 -11.499 5.715 1.00 91.25 97 MET A CA 1
ATOM 774 C C . MET A 1 97 ? -14.577 -12.566 5.279 1.00 91.25 97 MET A C 1
ATOM 776 O O . MET A 1 97 ? -15.440 -12.926 6.080 1.00 91.25 97 MET A O 1
ATOM 780 N N . ASP A 1 98 ? -14.465 -13.059 4.048 1.00 92.06 98 ASP A N 1
ATOM 781 C CA . ASP A 1 98 ? -15.302 -14.154 3.546 1.00 92.06 98 ASP A CA 1
ATOM 782 C C . ASP A 1 98 ? -15.213 -15.415 4.430 1.00 92.06 98 ASP A C 1
ATOM 784 O O . ASP A 1 98 ? -14.149 -15.771 4.942 1.00 92.06 98 ASP A O 1
ATOM 788 N N . ASP A 1 99 ? -16.344 -16.110 4.600 1.00 89.25 99 ASP A N 1
ATOM 789 C CA . ASP A 1 99 ? -16.498 -17.241 5.535 1.00 89.25 99 ASP A CA 1
ATOM 790 C C . ASP A 1 99 ? -15.584 -18.447 5.231 1.00 89.25 99 ASP A C 1
ATOM 792 O O . ASP A 1 99 ? -15.368 -19.302 6.095 1.00 89.25 99 ASP A O 1
ATOM 796 N N . ASP A 1 100 ? -15.084 -18.568 4.000 1.00 89.12 100 ASP A N 1
ATOM 797 C CA . ASP A 1 100 ? -14.210 -19.655 3.550 1.00 89.12 100 ASP A CA 1
ATOM 798 C C . ASP A 1 100 ? -12.711 -19.347 3.702 1.00 89.12 100 ASP A C 1
ATOM 800 O O . ASP A 1 100 ? -11.867 -20.204 3.416 1.00 89.12 100 ASP A O 1
ATOM 804 N N . MET A 1 101 ? -12.374 -18.161 4.209 1.00 88.25 101 MET A N 1
ATOM 805 C CA . MET A 1 101 ? -11.007 -17.730 4.478 1.00 88.25 101 MET A CA 1
ATOM 806 C C . MET A 1 101 ? -10.611 -17.943 5.948 1.00 88.25 101 MET A C 1
ATOM 808 O O . MET A 1 101 ? -11.443 -18.099 6.840 1.00 88.25 101 MET A O 1
ATOM 812 N N . SER A 1 102 ? -9.301 -17.975 6.218 1.00 84.69 102 SER A N 1
ATOM 813 C CA . SER A 1 102 ? -8.755 -18.084 7.576 1.00 84.69 102 SER A CA 1
ATOM 814 C C . SER A 1 102 ? -7.941 -16.848 7.931 1.00 84.69 102 SER A C 1
ATOM 816 O O . SER A 1 102 ? -7.102 -16.406 7.149 1.00 84.69 102 SER A O 1
ATOM 818 N N . SER A 1 103 ? -8.142 -16.343 9.148 1.00 83.12 103 SER A N 1
ATOM 819 C CA . SER A 1 103 ? -7.323 -15.287 9.746 1.00 83.12 103 SER A CA 1
ATOM 820 C C . SER A 1 103 ? -6.036 -15.807 10.397 1.00 83.12 103 SER A C 1
ATOM 822 O O . SER A 1 103 ? -5.323 -15.041 11.050 1.00 83.12 103 SER A O 1
ATOM 824 N N . ASP A 1 104 ? -5.740 -17.104 10.290 1.00 88.06 104 ASP A N 1
ATOM 825 C CA . ASP A 1 104 ? -4.529 -17.674 10.873 1.00 88.06 104 ASP A CA 1
ATOM 826 C C . ASP A 1 104 ? -3.277 -17.042 10.256 1.00 88.06 104 ASP A C 1
ATOM 828 O O . ASP A 1 104 ? -3.125 -16.957 9.038 1.00 88.06 104 ASP A O 1
ATOM 832 N N . ASN A 1 105 ? -2.344 -16.630 11.120 1.00 84.44 105 ASN A N 1
ATOM 833 C CA . ASN A 1 105 ? -1.085 -15.988 10.732 1.00 84.44 105 ASN A CA 1
ATOM 834 C C . ASN A 1 105 ? -1.262 -14.679 9.930 1.00 84.44 105 ASN A C 1
ATOM 836 O O . ASN A 1 105 ? -0.408 -14.319 9.119 1.00 84.44 105 ASN A O 1
ATOM 840 N N . MET A 1 106 ? -2.360 -13.961 10.173 1.00 80.62 106 MET A N 1
ATOM 841 C CA . MET A 1 106 ? -2.610 -12.633 9.622 1.00 80.62 106 MET A CA 1
ATOM 842 C C . MET A 1 106 ? -2.408 -11.538 10.668 1.00 80.62 106 MET A C 1
ATOM 844 O O . MET A 1 106 ? -2.618 -11.749 11.863 1.00 80.62 106 MET A O 1
ATOM 848 N N . LEU A 1 107 ? -2.027 -10.347 10.206 1.00 79.00 107 LEU A N 1
ATOM 849 C CA . LEU A 1 107 ? -1.919 -9.148 11.029 1.00 79.00 107 LEU A CA 1
ATOM 850 C C . LEU A 1 107 ? -2.786 -8.044 10.425 1.00 79.00 107 LEU A C 1
ATOM 852 O O . LEU A 1 107 ? -2.733 -7.800 9.221 1.00 79.00 107 LEU A O 1
ATOM 856 N N . LEU A 1 108 ? -3.576 -7.385 11.274 1.00 76.81 108 LEU A N 1
ATOM 857 C CA . LEU A 1 108 ? -4.321 -6.187 10.911 1.00 76.81 108 LEU A CA 1
ATOM 858 C C . LEU A 1 108 ? -3.502 -4.956 11.297 1.00 76.81 108 LEU A C 1
ATOM 860 O O . LEU A 1 108 ? -3.197 -4.757 12.472 1.00 76.81 108 LEU A O 1
ATOM 864 N N . GLU A 1 109 ? -3.181 -4.127 10.310 1.00 77.31 109 GLU A N 1
ATOM 865 C CA . GLU A 1 109 ? -2.549 -2.829 10.518 1.00 77.31 109 GLU A CA 1
ATOM 866 C C . GLU A 1 109 ? -3.518 -1.723 10.095 1.00 77.31 109 GLU A C 1
ATOM 868 O O . GLU A 1 109 ? -3.962 -1.679 8.948 1.00 77.31 109 GLU A O 1
ATOM 873 N N . LEU A 1 110 ? -3.847 -0.836 11.035 1.00 73.44 110 LEU A N 1
ATOM 874 C CA . LEU A 1 110 ? -4.640 0.360 10.781 1.00 73.44 110 LEU A CA 1
ATOM 875 C C . LEU A 1 110 ? -3.708 1.568 10.755 1.00 73.44 110 LEU A C 1
ATOM 877 O O . LEU A 1 110 ? -2.934 1.784 11.685 1.00 73.44 110 LEU A O 1
ATOM 881 N N . PHE A 1 111 ? -3.816 2.369 9.706 1.00 74.00 111 PHE A N 1
ATOM 882 C CA . PHE A 1 111 ? -3.085 3.619 9.551 1.00 74.00 111 PHE A CA 1
ATOM 883 C C . PHE A 1 111 ? -4.071 4.722 9.175 1.00 74.00 111 PHE A C 1
ATOM 885 O O . PHE A 1 111 ? -5.050 4.493 8.466 1.00 74.00 111 PHE A O 1
ATOM 892 N N . VAL A 1 112 ? -3.791 5.927 9.656 1.00 71.00 112 VAL A N 1
ATOM 893 C CA . VAL A 1 112 ? -4.491 7.146 9.258 1.00 71.00 112 VAL A CA 1
ATOM 894 C C . VAL A 1 112 ? -3.555 7.894 8.323 1.00 71.00 112 VAL A C 1
ATOM 896 O O . VAL A 1 112 ? -2.395 8.113 8.666 1.00 71.00 112 VAL A O 1
ATOM 899 N N . ALA A 1 113 ? -4.045 8.229 7.134 1.00 72.19 113 ALA A N 1
ATOM 900 C CA . ALA A 1 113 ? -3.305 9.012 6.157 1.00 72.19 113 ALA A CA 1
ATOM 901 C C . ALA A 1 113 ? -3.938 10.400 6.035 1.00 72.19 113 ALA A C 1
ATOM 903 O O . ALA A 1 113 ? -5.162 10.519 5.954 1.00 72.19 113 ALA A O 1
ATOM 904 N N . GLU A 1 114 ? -3.099 11.430 6.008 1.00 70.81 114 GLU A N 1
ATOM 905 C CA . GLU A 1 114 ? -3.497 12.800 5.700 1.00 70.81 114 GLU A CA 1
ATOM 906 C C . GLU A 1 114 ? -3.212 13.091 4.222 1.00 70.81 114 GLU A C 1
ATOM 908 O O . GLU A 1 114 ? -2.121 12.825 3.724 1.00 70.81 114 GLU A O 1
ATOM 913 N N . ASP A 1 115 ? -4.204 13.626 3.508 1.00 68.62 115 ASP A N 1
ATOM 914 C CA . ASP A 1 115 ? -4.115 13.905 2.064 1.00 68.62 115 ASP A CA 1
ATOM 915 C C . ASP A 1 115 ? -3.284 15.168 1.753 1.00 68.62 115 ASP A C 1
ATOM 917 O O . ASP A 1 115 ? -2.954 15.456 0.605 1.00 68.62 115 ASP A O 1
ATOM 921 N N . SER A 1 116 ? -2.949 15.984 2.757 1.00 65.88 116 SER A N 1
ATOM 922 C CA . SER A 1 116 ? -2.174 17.215 2.568 1.00 65.88 116 SER A CA 1
ATOM 923 C C . SER A 1 116 ? -1.418 17.606 3.832 1.00 65.88 116 SER A C 1
ATOM 925 O O . SER A 1 116 ? -2.031 18.023 4.804 1.00 65.88 116 SER A O 1
ATOM 927 N N . ILE A 1 117 ? -0.087 17.548 3.780 1.00 59.41 117 ILE A N 1
ATOM 928 C CA . ILE A 1 117 ? 0.793 18.115 4.810 1.00 59.41 117 ILE A CA 1
ATOM 929 C C . ILE A 1 117 ? 1.018 19.596 4.462 1.00 59.41 117 ILE A C 1
ATOM 931 O O . ILE A 1 117 ? 1.454 19.900 3.347 1.00 59.41 117 ILE A O 1
ATOM 935 N N . TRP A 1 118 ? 0.691 20.507 5.384 1.00 55.09 118 TRP A N 1
ATOM 936 C CA . TRP A 1 118 ? 0.805 21.965 5.197 1.00 55.09 118 TRP A CA 1
ATOM 937 C C . TRP A 1 118 ? 2.115 22.556 5.725 1.00 55.09 118 TRP A C 1
ATOM 939 O O . TRP A 1 118 ? 2.581 22.136 6.807 1.00 55.09 118 TRP A O 1
#

Nearest PDB structures (foldseek):
  4rnd-assembly1_C  TM=3.679E-01  e=3.122E-01  Saccharomyces cerevisiae S288C
  5d80-assembly2_g  TM=4.464E-01  e=6.705E-01  Saccharomyces cerevisiae S288C
  5d80-assembly1_G  TM=4.462E-01  e=1.047E+00  Saccharomyces cerevisiae S288C
  4rnd-assembly1_A  TM=4.236E-01  e=1.116E+00  Saccharomyces cerevisiae S288C
  9brq-assembly1_7  TM=4.286E-01  e=2.555E+00  Mus musculus

Mean predicted aligned error: 6.99 Å

Organism: NCBI:txid408172

Sequence (118 aa):
MTIEWHSPNYTSSSSDFDLPEVYSARGELYDVGGIPHGQWNGVLSFVGGASNCVWEYMYIDRHGTYEDLIVQETPYTIELEGELVDSEYNYNVILSMDDDMSSDNMLLELFVAEDSIW

Radius of gyration: 17.32 Å; Cα contacts (8 Å, |Δi|>4): 80; chains: 1; bounding box: 37×42×37 Å

Secondary structure (DSSP, 8-state):
-------GGGS-TT-TT--HHHHHHHHHHTT--SSSEEEETTTEEEE---GGG-THHHHHHHHHHHHHHHTS--SEEEEEEEEEETTEEEEEEEEEE-TT---TT---------S---

Foldseek 3Di:
DDDDADAPVPDDPPDPRHDNVVSVVVCVLLVPPAPPWDQDPNPDIDHDADPPPPRPVVVVVVVVVVVVPVPDDDQKDWDKDWDDDPNDIGIDIDIDGDPPDDCPPHDDDDDDDDPDDD

pLDDT: mean 83.22, std 9.53, range [40.88, 95.75]

Solvent-accessible surface area (backbone atoms only — not comparable to full-atom values): 8067 Å² total; per-residue (Å²): 139,86,87,84,72,60,56,65,94,75,50,58,97,83,54,92,78,76,47,58,67,60,36,50,53,51,34,62,75,68,65,63,87,56,76,54,64,47,72,46,96,87,72,48,78,44,72,57,74,51,72,93,74,52,47,67,64,52,49,56,57,50,48,54,56,48,62,67,49,70,76,52,86,68,65,63,48,81,45,79,48,71,49,76,56,94,92,45,76,47,73,48,79,47,78,46,67,49,90,92,62,78,75,77,98,63,83,91,83,87,82,88,82,80,96,71,90,131